Protein AF-A0A8K0CSM1-F1 (afdb_monomer)

Radius of gyration: 19.84 Å; Cα contacts (8 Å, |Δi|>4): 135; chains: 1; bounding box: 48×49×47 Å

Mean predicted aligned error: 10.96 Å

Nearest PDB structures (foldseek):
  3b2z-assembly4_D  TM=8.371E-01  e=3.217E-03  Homo sapiens
  3b2z-assembly3_C  TM=8.392E-01  e=4.463E-03  Homo sapiens
  2rjq-assembly1_A  TM=7.746E-01  e=3.916E-03  Homo sapiens

Solvent-accessible surface area (backbone atoms only — not comparable to full-atom values): 10910 Å² total; per-residue (Å²): 112,67,51,63,57,39,58,37,77,86,66,82,49,85,48,82,74,76,67,60,79,87,83,84,82,62,81,90,67,50,68,65,27,38,87,74,40,84,46,67,64,64,35,49,55,48,48,54,56,50,49,60,73,69,35,55,87,53,80,78,41,54,67,33,70,92,75,81,77,48,30,58,96,64,40,81,67,86,81,85,78,90,54,100,77,71,62,68,79,69,72,61,77,82,52,85,59,90,66,71,83,77,90,68,56,64,68,77,76,45,42,62,39,55,53,24,17,72,72,75,38,83,81,23,29,54,52,91,79,72,99,58,87,87,61,57,44,27,28,35,99,90,69,45,73,41,65,71,73,81,69,77,71,90,74,86,76,69,84,79,83,81,87,130

Sequence (164 aa):
MAHHLYHDAPLGVNINLAIVRMIRLEEEENRLNLAVNRNARKTLEFLRDWQQKMNPSDDTHPNHHDVVVSSPELTSVETIETVEYLWRCLYDPPTDHSFEMPRILPGVVYRGDFQCSELLRPNAALCDTGIKCQNLICYVEDKGCLEVGERPGVIDGGWGPWST

Structure (mmCIF, N/CA/C/O backbone):
data_AF-A0A8K0CSM1-F1
#
_entry.id   AF-A0A8K0CSM1-F1
#
loop_
_atom_site.group_PDB
_atom_site.id
_atom_site.type_symbol
_atom_site.label_atom_id
_atom_site.label_alt_id
_atom_site.label_comp_id
_atom_site.label_asy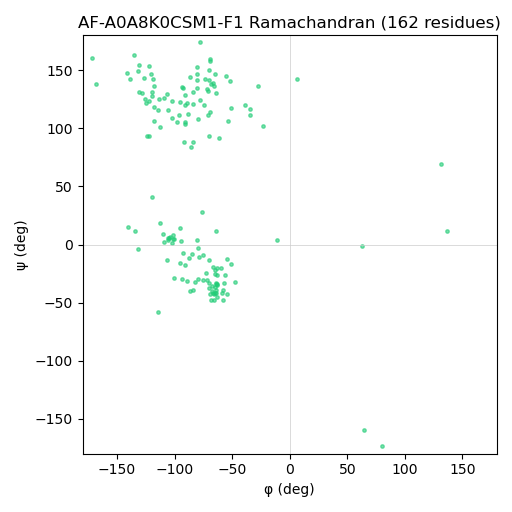m_id
_atom_site.label_entity_id
_atom_site.label_seq_id
_atom_site.pdbx_PDB_ins_code
_atom_site.Cartn_x
_atom_site.Cartn_y
_atom_site.Cartn_z
_atom_site.occupancy
_atom_site.B_iso_or_equiv
_atom_site.auth_seq_id
_atom_site.auth_comp_id
_atom_site.auth_asym_id
_atom_site.auth_atom_id
_atom_site.pdbx_PDB_model_num
ATOM 1 N N . MET A 1 1 ? -4.205 -5.343 -4.373 1.00 81.56 1 MET A N 1
ATOM 2 C CA . MET A 1 1 ? -5.480 -4.589 -4.699 1.00 81.56 1 MET A CA 1
ATOM 3 C C . MET A 1 1 ? -5.217 -3.538 -5.782 1.00 81.56 1 MET A C 1
ATOM 5 O O . MET A 1 1 ? -5.999 -3.431 -6.728 1.00 81.56 1 MET A O 1
ATOM 9 N N . ALA A 1 2 ? -4.158 -2.780 -5.662 1.00 82.81 2 ALA A N 1
ATOM 10 C CA . ALA A 1 2 ? -3.863 -1.740 -6.674 1.00 82.81 2 ALA A CA 1
ATOM 11 C C . ALA A 1 2 ? -3.565 -2.366 -8.044 1.00 82.81 2 ALA A C 1
ATOM 13 O O . ALA A 1 2 ? -4.021 -1.850 -9.067 1.00 82.81 2 ALA A O 1
ATOM 14 N N . HIS A 1 3 ? -2.798 -3.458 -8.049 1.00 82.50 3 HIS A N 1
ATOM 15 C CA . HIS A 1 3 ? -2.481 -4.145 -9.332 1.00 82.50 3 HIS A CA 1
ATOM 16 C C . HIS A 1 3 ? -3.754 -4.500 -10.101 1.00 82.50 3 HIS A C 1
ATOM 18 O O . HIS A 1 3 ? -3.827 -4.248 -11.306 1.00 82.50 3 HIS A O 1
ATOM 24 N N . HIS A 1 4 ? -4.803 -5.010 -9.365 1.00 82.94 4 HIS A N 1
ATOM 25 C CA . HIS A 1 4 ? -6.045 -5.417 -10.064 1.00 82.94 4 HIS A CA 1
ATOM 26 C C . HIS A 1 4 ? -6.824 -4.191 -10.553 1.00 82.94 4 HIS A C 1
ATOM 28 O O . HIS A 1 4 ? -7.476 -4.259 -11.598 1.00 82.94 4 HIS A O 1
ATOM 34 N N . LEU A 1 5 ? -6.708 -3.080 -9.829 1.00 83.88 5 LEU A N 1
ATOM 35 C CA . LEU A 1 5 ? -7.404 -1.854 -10.276 1.00 83.88 5 LEU A CA 1
ATOM 36 C C . LEU A 1 5 ? -6.797 -1.321 -11.582 1.00 83.88 5 LEU A C 1
ATOM 38 O O . LEU A 1 5 ? -7.533 -0.838 -12.445 1.00 83.88 5 LEU A O 1
ATOM 42 N N . TYR A 1 6 ? -5.517 -1.459 -11.711 1.00 83.31 6 TYR A N 1
ATOM 43 C CA . TYR A 1 6 ? -4.871 -0.882 -12.907 1.00 83.31 6 TYR A CA 1
ATOM 44 C C . TYR A 1 6 ? -5.074 -1.797 -14.122 1.00 83.31 6 TYR A C 1
ATOM 46 O O . TYR A 1 6 ? -4.793 -1.394 -15.253 1.00 83.31 6 TYR A O 1
ATOM 54 N N . HIS A 1 7 ? -5.687 -2.894 -13.940 1.00 82.44 7 HIS A N 1
ATOM 55 C CA . HIS A 1 7 ? -6.039 -3.751 -15.095 1.00 82.44 7 HIS A CA 1
ATOM 56 C C . HIS A 1 7 ? -7.511 -3.578 -15.467 1.00 82.44 7 HIS A C 1
ATOM 58 O O . HIS A 1 7 ? -7.971 -4.170 -16.446 1.00 82.44 7 HIS A O 1
ATOM 64 N N . ASP A 1 8 ? -8.142 -2.583 -14.821 1.00 80.00 8 ASP A N 1
AT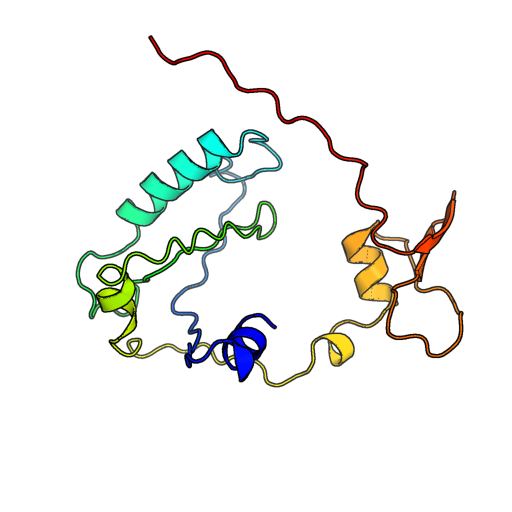OM 65 C CA . ASP A 1 8 ? -9.586 -2.461 -15.105 1.00 80.00 8 ASP A CA 1
ATOM 66 C C . ASP A 1 8 ? -9.787 -1.718 -16.434 1.00 80.00 8 ASP A C 1
ATOM 68 O O . ASP A 1 8 ? -9.013 -0.828 -16.793 1.00 80.00 8 ASP A O 1
ATOM 72 N N . ALA A 1 9 ? -10.775 -2.123 -17.279 1.00 67.81 9 ALA A N 1
ATOM 73 C CA . ALA A 1 9 ? -11.109 -1.763 -18.674 1.00 67.81 9 ALA A CA 1
ATOM 74 C C . ALA A 1 9 ? -11.306 -0.249 -18.828 1.00 67.81 9 ALA A C 1
ATOM 76 O O . ALA A 1 9 ? -10.877 0.325 -19.832 1.00 67.81 9 ALA A O 1
ATOM 77 N N . PRO A 1 10 ? -11.658 0.473 -17.883 1.00 77.81 10 PRO A N 1
ATOM 78 C CA . PRO A 1 10 ? -11.953 1.907 -18.066 1.00 77.81 10 PRO A CA 1
ATOM 79 C C . PRO A 1 10 ? -10.671 2.746 -18.140 1.00 77.81 10 PRO A C 1
ATOM 81 O O . PRO A 1 10 ? -10.721 3.892 -18.592 1.00 77.81 10 PRO A O 1
ATOM 84 N N . LEU A 1 11 ? -9.531 2.217 -17.831 1.00 72.88 11 LEU A N 1
ATOM 85 C CA . LEU A 1 11 ? -8.282 3.015 -17.829 1.00 72.88 11 LEU A CA 1
ATOM 86 C C . LEU A 1 11 ? -7.677 3.079 -19.231 1.00 72.88 11 LEU A C 1
ATOM 88 O O . LEU A 1 11 ? -6.898 3.990 -19.521 1.00 72.88 11 LEU A O 1
ATOM 92 N N . GLY A 1 12 ? -8.268 2.271 -20.206 1.00 78.38 12 GLY A N 1
ATOM 93 C CA . GLY A 1 12 ? -7.859 2.431 -21.619 1.00 78.38 12 GLY A CA 1
ATOM 94 C C . GLY A 1 12 ? -6.374 2.102 -21.811 1.00 78.38 12 GLY A C 1
ATOM 95 O O . GLY A 1 12 ? -5.853 2.271 -22.915 1.00 78.38 12 GLY A O 1
ATOM 96 N N . VAL A 1 13 ? -5.706 1.742 -20.613 1.00 79.38 13 VAL A N 1
ATOM 97 C CA . VAL A 1 13 ? -4.293 1.317 -20.694 1.00 79.38 13 VAL A CA 1
ATOM 98 C C . VAL A 1 13 ? -4.091 0.166 -19.701 1.00 79.38 13 VAL A C 1
ATOM 100 O O . VAL A 1 13 ? -4.844 0.017 -18.735 1.00 79.38 13 VAL A O 1
ATOM 103 N N . ASN A 1 14 ? -3.164 -0.685 -20.191 1.00 80.25 14 ASN A N 1
ATOM 104 C CA . ASN A 1 14 ? -2.887 -1.840 -19.305 1.00 80.25 14 ASN A CA 1
ATOM 105 C C . ASN A 1 14 ? -1.570 -1.614 -18.541 1.00 80.25 14 ASN A C 1
ATOM 107 O O . ASN A 1 14 ? -0.492 -1.545 -19.133 1.00 80.25 14 ASN A O 1
ATOM 111 N N . ILE A 1 15 ? -1.794 -1.382 -17.265 1.00 84.31 15 ILE A N 1
ATOM 112 C CA . ILE A 1 15 ? -0.572 -1.171 -16.446 1.00 84.31 15 ILE A CA 1
ATOM 113 C C . ILE A 1 15 ? -0.385 -2.383 -15.523 1.00 84.31 15 ILE A C 1
ATOM 115 O O . ILE A 1 15 ? -1.290 -2.772 -14.782 1.00 84.31 15 ILE A O 1
ATOM 119 N N . ASN A 1 16 ? 0.858 -2.935 -15.658 1.00 84.50 16 ASN A N 1
ATOM 120 C CA . ASN A 1 16 ? 1.184 -4.079 -14.780 1.00 84.50 16 ASN A CA 1
ATOM 121 C C . ASN A 1 16 ? 2.149 -3.631 -13.668 1.00 84.50 16 ASN A C 1
ATOM 123 O O . ASN A 1 16 ? 3.264 -3.180 -13.933 1.00 84.50 16 ASN A O 1
ATOM 127 N N . LEU A 1 17 ? 1.594 -3.730 -12.468 1.00 85.81 17 LEU A N 1
ATOM 128 C CA . LEU A 1 17 ? 2.480 -3.350 -11.336 1.00 85.81 17 LEU A CA 1
ATOM 129 C C . LEU A 1 17 ? 3.369 -4.529 -10.928 1.00 85.81 17 LEU A C 1
ATOM 131 O O . LEU A 1 17 ? 2.912 -5.669 -10.820 1.00 85.81 17 LEU A O 1
ATOM 135 N N . ALA A 1 18 ? 4.675 -4.191 -10.816 1.00 87.19 18 ALA A N 1
ATOM 136 C CA . ALA A 1 18 ? 5.635 -5.215 -10.343 1.00 87.19 18 ALA A CA 1
ATOM 137 C C . ALA A 1 18 ? 6.449 -4.640 -9.171 1.00 87.19 18 ALA A C 1
ATOM 1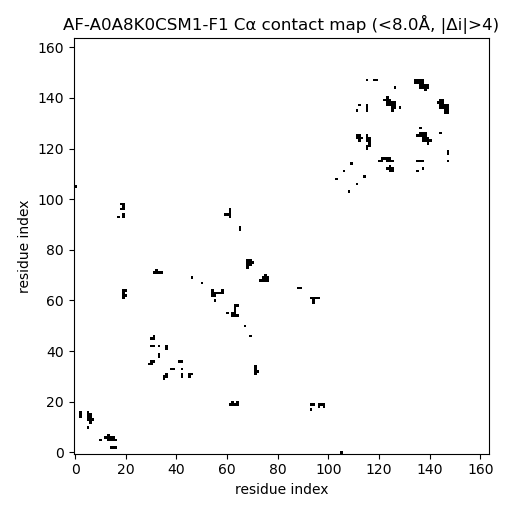39 O O . ALA A 1 18 ? 6.943 -3.512 -9.226 1.00 87.19 18 ALA A O 1
ATOM 140 N N . ILE A 1 19 ? 6.433 -5.541 -8.140 1.00 86.94 19 ILE A N 1
ATOM 141 C CA . ILE A 1 19 ? 7.271 -5.095 -6.999 1.00 86.94 19 ILE A CA 1
ATOM 142 C C . ILE A 1 19 ? 8.704 -5.612 -7.212 1.00 86.94 19 ILE A C 1
ATOM 144 O O . ILE A 1 19 ? 8.944 -6.818 -7.302 1.00 86.94 19 ILE A O 1
ATOM 148 N N . VAL A 1 20 ? 9.714 -4.635 -7.254 1.00 87.44 20 VAL A N 1
ATOM 149 C CA . VAL A 1 20 ? 11.104 -5.049 -7.590 1.00 87.44 20 VAL A CA 1
ATOM 150 C C . VAL A 1 20 ? 11.959 -5.009 -6.321 1.00 87.44 20 VAL A C 1
ATOM 152 O O . VAL A 1 20 ? 13.008 -5.655 -6.266 1.00 87.44 20 VAL A O 1
ATOM 155 N N . ARG A 1 21 ? 11.306 -4.301 -5.243 1.00 85.25 21 ARG A N 1
ATOM 156 C CA . ARG A 1 21 ? 12.110 -4.246 -4.007 1.00 85.25 21 ARG A CA 1
ATOM 157 C C . ARG A 1 21 ? 11.230 -3.745 -2.854 1.00 85.25 21 ARG A C 1
ATOM 159 O O . ARG A 1 21 ? 10.436 -2.816 -3.012 1.00 85.25 21 ARG A O 1
ATOM 166 N N . MET A 1 22 ? 11.427 -4.459 -1.581 1.00 84.56 22 MET A N 1
ATOM 167 C CA . MET A 1 22 ? 10.754 -3.978 -0.350 1.00 84.56 22 MET A CA 1
ATOM 168 C C . MET A 1 22 ? 11.805 -3.753 0.748 1.00 84.56 22 MET A C 1
ATOM 170 O O . MET A 1 22 ? 12.659 -4.605 0.999 1.00 84.56 22 MET A O 1
ATOM 174 N N . ILE A 1 23 ? 11.720 -2.460 1.228 1.00 82.69 23 ILE A N 1
ATOM 175 C CA . ILE A 1 23 ? 12.738 -2.141 2.260 1.00 82.69 23 ILE A CA 1
ATOM 176 C C . ILE A 1 23 ? 12.000 -1.699 3.532 1.00 82.69 23 ILE A C 1
ATOM 178 O O . ILE A 1 23 ? 11.125 -0.831 3.498 1.00 82.69 23 ILE A O 1
ATOM 182 N N . ARG A 1 24 ? 12.377 -2.465 4.526 1.00 77.81 24 ARG A N 1
ATOM 183 C CA . ARG A 1 24 ? 11.825 -2.039 5.830 1.00 77.81 24 ARG A CA 1
ATOM 184 C C . ARG A 1 24 ? 12.841 -1.148 6.561 1.00 77.81 24 ARG A C 1
ATOM 186 O O . ARG A 1 24 ? 13.994 -1.530 6.770 1.00 77.81 24 ARG A O 1
ATOM 193 N N . LEU A 1 25 ? 12.323 0.060 6.860 1.00 73.69 25 LEU A N 1
ATOM 194 C CA . LEU A 1 25 ? 13.257 1.002 7.518 1.00 73.69 25 LEU A CA 1
ATOM 195 C C . LEU A 1 25 ? 13.158 0.856 9.040 1.00 73.69 25 LEU A C 1
ATOM 197 O O . LEU A 1 25 ? 12.071 0.677 9.594 1.00 73.69 25 LEU A O 1
ATOM 201 N N . GLU A 1 26 ? 14.300 0.688 9.661 1.00 69.38 26 GLU A N 1
ATOM 202 C CA . GLU A 1 26 ? 14.298 0.582 11.139 1.00 69.38 26 GLU A CA 1
ATOM 203 C C . GLU A 1 26 ? 14.207 1.979 11.771 1.00 69.38 26 GLU A C 1
ATOM 205 O O . GLU A 1 26 ? 14.465 2.993 11.118 1.00 69.38 26 GLU A O 1
ATOM 210 N N . GLU A 1 27 ? 13.606 2.016 13.042 1.00 59.97 27 GLU A N 1
ATOM 211 C CA . GLU A 1 27 ? 13.215 3.164 13.892 1.00 59.97 27 GLU A CA 1
ATOM 212 C C . GLU A 1 27 ? 14.371 4.158 14.055 1.00 59.97 27 GLU A C 1
ATOM 214 O O . GLU A 1 27 ? 14.137 5.368 14.094 1.00 59.97 27 GLU A O 1
ATOM 219 N N . GLU A 1 28 ? 15.569 3.884 13.798 1.00 51.72 28 GLU A N 1
ATOM 220 C CA . GLU A 1 28 ? 16.710 4.789 14.078 1.00 51.72 28 GLU A CA 1
ATOM 221 C C . GLU A 1 28 ? 17.056 5.625 12.842 1.00 51.72 28 GLU A C 1
ATOM 223 O O . GLU A 1 28 ? 17.620 6.713 12.978 1.00 51.72 28 GLU A O 1
ATOM 228 N N . GLU A 1 29 ? 16.204 5.444 11.692 1.00 57.00 29 GLU A N 1
ATOM 229 C CA . GLU A 1 29 ? 16.359 6.269 10.473 1.00 57.00 29 GLU A CA 1
ATOM 230 C C . GLU A 1 29 ? 15.067 7.050 10.218 1.00 57.00 29 GLU A C 1
ATOM 232 O O . GLU A 1 29 ? 14.564 7.084 9.093 1.00 57.00 29 GLU A O 1
ATOM 237 N N . ASN A 1 30 ? 14.298 7.670 11.278 1.00 55.25 30 ASN A N 1
ATOM 238 C CA . ASN A 1 30 ? 13.019 8.233 11.744 1.00 55.25 30 ASN A CA 1
ATOM 239 C C . ASN A 1 30 ? 12.649 9.488 10.943 1.00 55.25 30 ASN A C 1
ATOM 241 O O . ASN A 1 30 ? 11.690 10.183 11.284 1.00 55.25 30 ASN A O 1
ATOM 245 N N . ARG A 1 31 ? 13.430 9.755 9.755 1.00 59.50 31 ARG A N 1
ATOM 246 C CA . ARG A 1 31 ? 13.006 11.020 9.101 1.00 59.50 31 ARG A CA 1
ATOM 247 C C . ARG A 1 31 ? 11.865 10.763 8.112 1.00 59.50 31 ARG A C 1
ATOM 249 O O . ARG A 1 31 ? 11.190 11.707 7.698 1.00 59.50 31 ARG A O 1
ATOM 256 N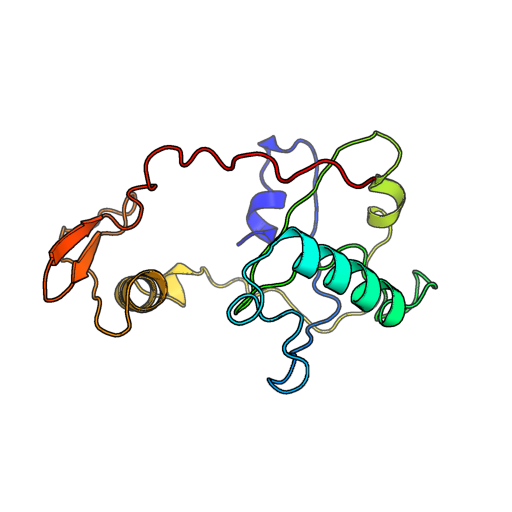 N . LEU A 1 32 ? 11.556 9.463 7.761 1.00 61.91 32 LEU A N 1
ATOM 257 C CA . LEU A 1 32 ? 10.442 9.148 6.833 1.00 61.91 32 LEU A CA 1
ATOM 258 C C . LEU A 1 32 ? 9.232 8.646 7.616 1.00 61.91 32 LEU A C 1
ATOM 260 O O . LEU A 1 32 ? 8.189 8.359 7.023 1.00 61.91 32 LEU A O 1
ATOM 264 N N . ASN A 1 33 ? 9.454 8.642 9.014 1.00 60.53 33 ASN A N 1
ATOM 265 C CA . ASN A 1 33 ? 8.314 8.232 9.854 1.00 60.53 33 ASN A CA 1
ATOM 266 C C . ASN A 1 33 ? 7.335 9.408 10.023 1.00 60.53 33 ASN A C 1
ATOM 268 O O . ASN A 1 33 ? 7.702 10.481 10.504 1.00 60.53 33 ASN A O 1
ATOM 272 N N . LEU A 1 34 ? 6.270 9.263 9.395 1.00 54.84 34 LEU A N 1
ATOM 273 C CA . LEU A 1 34 ? 5.245 10.334 9.413 1.00 54.84 34 LEU A CA 1
ATOM 274 C C . LEU A 1 34 ? 4.688 10.531 10.830 1.00 54.84 34 LEU A C 1
ATOM 276 O O . LEU A 1 34 ? 4.051 11.550 11.105 1.00 54.84 34 LEU A O 1
ATOM 280 N N . ALA A 1 35 ? 4.864 9.370 11.682 1.00 53.25 35 ALA A N 1
ATOM 281 C CA . ALA A 1 35 ? 4.460 9.553 13.098 1.00 53.25 35 ALA A CA 1
ATOM 282 C C . ALA A 1 35 ? 5.356 10.585 13.796 1.00 53.25 35 ALA A C 1
ATOM 284 O O . ALA A 1 35 ? 4.899 11.274 14.711 1.00 53.25 35 ALA A O 1
ATOM 285 N N . VAL A 1 36 ? 6.571 10.714 13.251 1.00 57.62 36 VAL A N 1
ATOM 286 C CA . VAL A 1 36 ? 7.551 11.658 13.839 1.00 57.62 36 VAL A CA 1
ATOM 287 C C . VAL A 1 36 ? 7.581 12.949 13.017 1.00 57.62 36 VAL A C 1
ATOM 289 O O . VAL A 1 36 ? 7.672 14.037 13.590 1.00 57.62 36 VAL A O 1
ATOM 292 N N . ASN A 1 37 ? 7.284 12.937 11.645 1.00 61.75 37 ASN A N 1
ATOM 293 C CA . ASN A 1 37 ? 7.317 14.105 10.742 1.00 61.75 37 ASN A CA 1
ATOM 294 C C . ASN A 1 37 ? 5.951 14.312 10.074 1.00 61.75 37 ASN A C 1
ATOM 296 O O . ASN A 1 37 ? 5.519 13.516 9.239 1.00 61.75 37 ASN A O 1
ATOM 300 N N . ARG A 1 38 ? 5.053 15.175 10.681 1.00 67.81 38 ARG A N 1
ATOM 301 C CA . ARG A 1 38 ? 3.647 15.384 10.243 1.00 67.81 38 ARG A CA 1
ATOM 302 C C . ARG A 1 38 ? 3.597 16.347 9.057 1.00 67.81 38 ARG A C 1
ATOM 304 O O . ARG A 1 38 ? 2.515 16.626 8.536 1.00 67.81 38 ARG A O 1
ATOM 311 N N . ASN A 1 39 ? 4.845 16.732 8.612 1.00 74.62 39 ASN A N 1
ATOM 312 C CA . ASN A 1 39 ? 4.882 17.645 7.448 1.00 74.62 39 ASN A CA 1
ATOM 313 C C . ASN A 1 39 ? 5.088 16.870 6.139 1.00 74.62 39 ASN A C 1
ATOM 315 O O . ASN A 1 39 ? 6.147 16.286 5.901 1.00 74.62 39 ASN A O 1
ATOM 319 N N . ALA A 1 40 ? 4.058 16.859 5.338 1.00 75.75 40 ALA A N 1
ATOM 3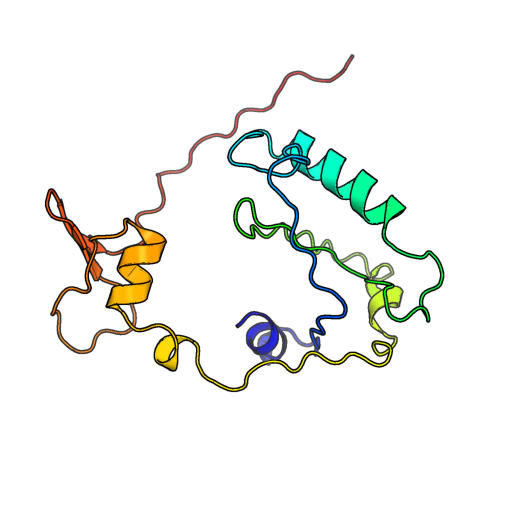20 C CA . ALA A 1 40 ? 4.070 16.044 4.099 1.00 75.75 40 ALA A CA 1
ATOM 321 C C . ALA A 1 40 ? 5.162 16.535 3.135 1.00 75.75 40 ALA A C 1
ATOM 323 O O . ALA A 1 40 ? 5.787 15.721 2.452 1.00 75.75 40 ALA A O 1
ATOM 324 N N . ARG A 1 41 ? 5.372 17.816 3.167 1.00 77.25 41 ARG A N 1
ATOM 325 C CA . ARG A 1 41 ? 6.387 18.353 2.234 1.00 77.25 41 ARG A CA 1
ATOM 326 C C . ARG A 1 41 ? 7.799 17.895 2.622 1.00 77.25 41 ARG A C 1
ATOM 328 O O . ARG A 1 41 ? 8.562 17.463 1.756 1.00 77.25 41 ARG A O 1
ATOM 335 N N . LYS A 1 42 ? 8.118 18.022 3.869 1.00 76.25 42 LYS A N 1
ATOM 336 C CA . LYS A 1 42 ? 9.457 17.593 4.339 1.00 76.25 42 LYS A CA 1
ATOM 337 C C . LYS A 1 42 ? 9.647 16.080 4.170 1.00 76.25 42 LYS A C 1
ATOM 339 O O . LYS A 1 42 ? 10.742 15.638 3.817 1.00 76.25 42 LYS A O 1
ATOM 344 N N . THR A 1 43 ? 8.597 15.351 4.324 1.00 77.19 43 THR A N 1
ATOM 345 C CA . THR A 1 43 ? 8.692 13.888 4.113 1.00 77.19 43 THR A CA 1
ATOM 346 C C . THR A 1 43 ? 8.958 13.572 2.637 1.00 77.19 43 THR A C 1
ATOM 348 O O . THR A 1 43 ? 9.801 12.724 2.337 1.00 77.19 43 THR A O 1
ATOM 351 N N . LEU A 1 44 ? 8.301 14.318 1.818 1.00 80.19 44 LEU A N 1
ATOM 352 C CA . LEU A 1 44 ? 8.503 14.033 0.380 1.00 80.19 44 LEU A CA 1
ATOM 353 C C . LEU A 1 44 ? 9.915 14.441 -0.054 1.00 80.19 44 LEU A C 1
ATOM 355 O O . LEU A 1 44 ? 10.503 13.785 -0.917 1.00 80.19 44 LEU A O 1
ATOM 359 N N . GLU A 1 45 ? 10.378 15.545 0.500 1.00 81.56 45 GLU A N 1
ATOM 360 C CA . GLU A 1 45 ? 11.746 15.960 0.131 1.00 81.56 45 GLU A CA 1
ATOM 361 C C . GLU A 1 45 ? 12.775 14.920 0.601 1.00 81.56 45 GLU A C 1
ATOM 363 O O . GLU A 1 45 ? 13.709 14.606 -0.140 1.00 81.56 45 GLU A O 1
ATOM 368 N N . PHE A 1 46 ? 12.513 14.453 1.696 1.00 79.50 46 PHE A N 1
ATOM 369 C CA . PHE A 1 46 ? 13.424 13.400 2.182 1.00 79.50 46 PHE A CA 1
ATOM 370 C C . PHE A 1 46 ? 13.331 12.142 1.312 1.00 79.50 46 PHE A C 1
ATOM 372 O O . PHE A 1 46 ? 14.363 11.561 0.968 1.00 79.50 46 PHE A O 1
ATOM 379 N N . LEU A 1 47 ? 12.115 11.758 1.076 1.00 81.62 47 LEU A N 1
ATOM 380 C CA . LEU A 1 47 ? 11.956 10.546 0.236 1.00 81.62 47 LEU A CA 1
ATOM 381 C C . LEU A 1 47 ? 12.610 10.741 -1.133 1.00 81.62 47 LEU A C 1
ATOM 383 O O . LEU A 1 47 ? 13.244 9.815 -1.644 1.00 81.62 47 LEU A O 1
ATOM 387 N N . ARG A 1 48 ? 12.413 11.880 -1.666 1.00 85.75 48 ARG A N 1
ATOM 388 C CA . ARG A 1 48 ? 13.020 12.129 -2.985 1.00 85.75 48 ARG A CA 1
ATOM 389 C C . ARG A 1 48 ? 14.550 11.937 -2.912 1.00 85.75 48 ARG A C 1
ATOM 391 O O . ARG A 1 48 ? 15.129 11.268 -3.771 1.00 85.75 48 ARG A O 1
ATOM 398 N N . ASP A 1 49 ? 15.207 12.533 -1.889 1.00 85.75 49 ASP A N 1
ATOM 399 C CA . ASP A 1 49 ? 16.677 12.426 -1.775 1.00 85.75 49 ASP A CA 1
ATOM 400 C C . ASP A 1 49 ? 17.103 10.981 -1.495 1.00 85.75 49 ASP A C 1
ATOM 402 O O . ASP A 1 49 ? 18.078 10.507 -2.082 1.00 85.75 49 ASP A O 1
ATOM 406 N N . TRP A 1 50 ? 16.394 10.377 -0.641 1.00 85.25 50 TRP A N 1
ATOM 407 C CA . TRP A 1 5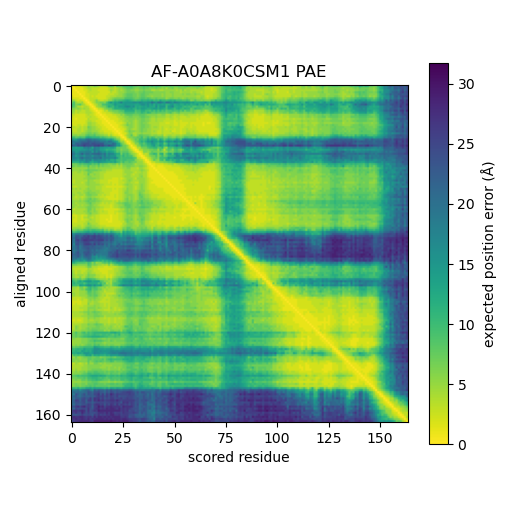0 ? 16.732 8.982 -0.304 1.00 85.25 50 TRP A CA 1
ATOM 408 C C . TRP A 1 50 ? 16.589 8.062 -1.523 1.00 85.25 50 TRP A C 1
ATOM 410 O O . TRP A 1 50 ? 17.479 7.247 -1.780 1.00 85.25 50 TRP A O 1
ATOM 420 N N . GLN A 1 51 ? 15.475 8.215 -2.274 1.00 86.88 51 GLN A N 1
ATOM 421 C CA . GLN A 1 51 ? 15.244 7.302 -3.423 1.00 86.88 51 GLN A CA 1
ATOM 422 C C . GLN A 1 51 ? 16.333 7.497 -4.484 1.00 86.88 51 GLN A C 1
ATOM 424 O O . GLN A 1 51 ? 16.745 6.526 -5.121 1.00 86.88 51 GLN A O 1
ATOM 429 N N . GLN A 1 52 ? 16.840 8.717 -4.638 1.00 88.06 52 GLN A N 1
ATOM 430 C CA . GLN A 1 52 ? 17.893 8.957 -5.649 1.00 88.06 52 GLN A CA 1
ATOM 431 C C . GLN A 1 52 ? 19.206 8.290 -5.231 1.00 88.06 52 GLN A C 1
ATOM 433 O O . GLN A 1 52 ? 19.941 7.796 -6.090 1.00 88.06 52 GLN A O 1
ATOM 438 N N . LYS A 1 53 ? 19.424 8.242 -3.953 1.00 88.25 53 LYS A N 1
ATOM 439 C CA . LYS A 1 53 ? 20.673 7.620 -3.464 1.00 88.25 53 LYS A CA 1
ATOM 440 C C . LYS A 1 53 ? 20.607 6.092 -3.552 1.00 88.25 53 LYS A C 1
ATOM 442 O O . LYS A 1 53 ? 21.612 5.453 -3.870 1.00 88.25 53 LYS A O 1
ATOM 447 N N . MET A 1 54 ? 19.423 5.541 -3.417 1.00 87.19 54 MET A N 1
ATOM 448 C CA . MET A 1 54 ? 19.315 4.065 -3.330 1.00 87.19 54 MET A CA 1
ATOM 449 C C . MET A 1 54 ? 19.027 3.478 -4.713 1.00 87.19 54 MET A C 1
ATOM 451 O O . MET A 1 54 ? 19.266 2.290 -4.935 1.00 87.19 54 MET A O 1
ATOM 455 N N . ASN A 1 55 ? 18.591 4.282 -5.700 1.00 90.19 55 ASN A N 1
ATOM 456 C CA . ASN A 1 55 ? 18.080 3.781 -6.991 1.00 90.19 55 ASN A CA 1
ATOM 457 C C . ASN A 1 55 ? 19.201 3.841 -8.045 1.00 90.19 55 ASN A C 1
ATOM 459 O O . ASN A 1 55 ? 19.625 4.919 -8.465 1.00 90.19 55 ASN A O 1
ATOM 463 N N . PRO A 1 56 ? 19.756 2.648 -8.381 1.00 92.19 56 PRO A N 1
ATOM 464 C CA . PRO A 1 56 ? 20.781 2.655 -9.434 1.00 92.19 56 PRO A CA 1
ATOM 465 C C . PRO A 1 56 ? 20.290 3.370 -10.704 1.00 92.19 56 PRO A C 1
ATOM 467 O O . PRO A 1 56 ? 19.107 3.308 -11.051 1.00 92.19 56 PRO A O 1
ATOM 470 N N . SER A 1 57 ? 21.263 4.134 -11.302 1.00 89.38 57 SER A N 1
ATOM 471 C CA . SER A 1 57 ? 20.864 4.932 -12.490 1.00 89.38 57 SER A CA 1
ATOM 472 C C . SER A 1 57 ? 20.634 4.030 -13.707 1.00 89.38 57 SER A C 1
ATOM 474 O O . SER A 1 57 ? 19.895 4.409 -14.618 1.00 89.38 57 SER A O 1
ATOM 476 N N . ASP A 1 58 ? 21.324 2.822 -13.652 1.00 89.56 58 ASP A N 1
ATOM 477 C CA . ASP A 1 58 ? 21.152 1.871 -14.775 1.00 89.56 58 ASP A CA 1
ATOM 478 C C . ASP A 1 58 ? 19.777 1.186 -14.713 1.00 89.56 58 ASP A C 1
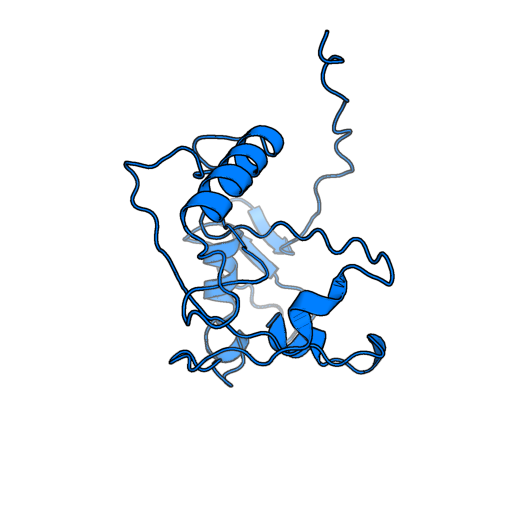ATOM 480 O O . ASP A 1 58 ? 19.470 0.447 -13.774 1.00 89.56 58 ASP A O 1
ATOM 484 N N . ASP A 1 59 ? 18.918 1.346 -15.759 1.00 87.25 59 ASP A N 1
ATOM 485 C CA . ASP A 1 59 ? 17.533 0.822 -15.773 1.00 87.25 59 ASP A CA 1
ATOM 486 C C . ASP A 1 59 ? 17.528 -0.712 -15.882 1.00 87.25 59 ASP A C 1
ATOM 488 O O . ASP A 1 59 ? 16.519 -1.348 -15.570 1.00 87.25 59 ASP A O 1
ATOM 492 N N . THR A 1 60 ? 18.594 -1.312 -16.191 1.00 88.31 60 THR A N 1
ATOM 493 C CA . THR A 1 60 ? 18.606 -2.790 -16.338 1.00 88.31 60 THR A CA 1
ATOM 494 C C . THR A 1 60 ? 19.009 -3.458 -15.020 1.00 88.31 60 THR A C 1
ATOM 496 O O . THR A 1 60 ? 18.941 -4.684 -14.907 1.00 88.31 60 THR A O 1
ATOM 499 N N . HIS A 1 61 ? 19.409 -2.575 -14.058 1.00 89.19 61 HIS A N 1
ATOM 500 C CA . HIS A 1 61 ? 19.765 -3.168 -12.754 1.00 89.19 61 HIS A CA 1
ATOM 501 C C . HIS A 1 61 ? 18.531 -3.769 -12.062 1.00 89.19 61 HIS A C 1
ATOM 503 O O . HIS A 1 61 ? 17.435 -3.207 -12.112 1.00 89.19 61 HIS A O 1
ATOM 509 N N . PRO A 1 62 ? 18.649 -4.930 -11.443 1.00 86.81 62 PRO A N 1
ATOM 510 C CA . PRO A 1 62 ? 17.488 -5.608 -10.836 1.00 86.81 62 PRO A CA 1
ATOM 511 C C . PRO A 1 62 ? 16.880 -4.790 -9.694 1.00 86.81 62 PRO A C 1
ATOM 513 O O . PRO A 1 62 ? 15.708 -4.984 -9.363 1.00 86.81 62 PRO A O 1
ATOM 516 N N . ASN A 1 63 ? 17.659 -3.863 -9.143 1.00 86.06 63 ASN A N 1
ATOM 517 C CA . ASN A 1 63 ? 17.100 -3.073 -8.027 1.00 86.06 63 ASN A CA 1
ATOM 518 C C . ASN A 1 63 ? 16.704 -1.663 -8.472 1.00 86.06 63 ASN A C 1
ATOM 520 O O . ASN A 1 63 ? 16.377 -0.819 -7.636 1.00 86.06 63 ASN A O 1
ATOM 524 N N . HIS A 1 64 ? 16.797 -1.409 -9.804 1.00 89.44 64 HIS A N 1
ATOM 525 C CA . HIS A 1 64 ? 16.269 -0.116 -10.294 1.00 89.44 64 HIS A CA 1
ATOM 526 C C . HIS A 1 64 ? 14.739 -0.082 -10.233 1.00 89.44 64 HIS A C 1
ATOM 528 O O . HIS A 1 64 ? 14.064 -1.058 -10.568 1.00 89.44 64 HIS A O 1
ATOM 534 N N . HIS A 1 65 ? 14.085 1.018 -9.677 1.00 89.81 65 HIS A N 1
ATOM 535 C CA . HIS A 1 65 ? 12.614 1.147 -9.663 1.00 89.81 65 HIS A CA 1
ATOM 536 C C . HIS A 1 65 ? 12.199 2.442 -10.366 1.00 89.81 65 HIS A C 1
ATOM 538 O O . HIS A 1 65 ? 12.982 3.390 -10.467 1.00 89.81 65 HIS A O 1
ATOM 544 N N . ASP A 1 66 ? 10.953 2.381 -10.901 1.00 89.44 66 ASP A N 1
ATOM 545 C CA . ASP A 1 66 ? 10.446 3.570 -11.633 1.00 89.44 66 ASP A CA 1
ATOM 546 C C . ASP A 1 66 ? 9.646 4.478 -10.695 1.00 89.44 66 ASP A C 1
ATOM 548 O O . ASP A 1 66 ? 9.684 5.701 -10.848 1.00 89.44 66 ASP A O 1
ATOM 552 N N . VAL A 1 67 ? 9.044 3.757 -9.709 1.00 87.25 67 VAL A N 1
ATOM 553 C CA . VAL A 1 67 ? 8.230 4.549 -8.761 1.00 87.25 67 VAL A CA 1
ATOM 554 C C . VAL A 1 67 ? 8.482 4.004 -7.348 1.00 87.25 67 VAL A C 1
ATOM 556 O O . VAL A 1 67 ? 8.720 2.809 -7.154 1.00 87.25 67 VAL A O 1
ATOM 559 N N . VAL A 1 68 ? 8.511 5.039 -6.365 1.00 85.31 68 VAL A N 1
ATOM 560 C CA . VAL A 1 68 ? 8.656 4.582 -4.959 1.00 85.31 68 VAL A CA 1
ATOM 561 C C . VAL A 1 68 ? 7.408 5.016 -4.176 1.00 85.31 68 VAL A C 1
ATOM 563 O O . VAL A 1 68 ? 6.859 6.099 -4.392 1.00 85.31 68 VAL A O 1
ATOM 566 N N . VAL A 1 69 ? 6.983 3.997 -3.391 1.00 81.25 69 VAL A N 1
ATOM 567 C CA . VAL A 1 69 ? 5.832 4.298 -2.510 1.00 81.25 69 VAL A CA 1
ATOM 568 C C . VAL A 1 69 ? 6.269 4.100 -1.053 1.00 81.25 69 VAL A C 1
ATOM 570 O O . VAL A 1 69 ? 6.970 3.142 -0.718 1.00 81.25 69 VAL A O 1
ATOM 573 N N . SER A 1 70 ? 5.870 5.302 -0.156 1.00 72.44 70 SER A N 1
ATOM 574 C CA . SER A 1 70 ? 6.245 5.143 1.270 1.00 72.44 70 SER A CA 1
ATOM 575 C C . SER A 1 70 ? 4.991 5.170 2.152 1.00 72.44 70 SER A C 1
ATOM 577 O O . SER A 1 70 ? 3.980 5.785 1.807 1.00 72.44 70 SER A O 1
ATOM 579 N N . SER A 1 71 ? 4.925 4.356 3.216 1.00 67.06 71 SER A N 1
ATOM 580 C CA . SER A 1 71 ? 3.829 4.328 4.189 1.00 67.06 71 SER A CA 1
ATOM 581 C C . SER A 1 71 ? 4.370 4.519 5.611 1.00 67.06 71 SER A C 1
ATOM 583 O O . SER A 1 71 ? 5.463 4.049 5.935 1.00 67.06 71 SER A O 1
ATOM 585 N N . PRO A 1 72 ? 3.742 5.798 6.404 1.00 53.78 72 PRO A N 1
ATOM 586 C CA . PRO A 1 72 ? 4.165 6.166 7.764 1.00 53.78 72 PRO A CA 1
ATOM 587 C C . PRO A 1 72 ? 4.025 5.001 8.747 1.00 53.78 72 PRO A C 1
ATOM 589 O O . PRO A 1 72 ? 4.784 4.930 9.717 1.00 53.78 72 PRO A O 1
ATOM 592 N N . GLU A 1 73 ? 3.317 3.960 8.285 1.00 59.56 73 GLU A N 1
ATOM 593 C CA . GLU A 1 73 ? 3.414 2.516 8.605 1.00 59.56 73 GLU A CA 1
ATOM 594 C C . GLU A 1 73 ? 3.227 1.671 7.341 1.00 59.56 73 GLU A C 1
ATOM 596 O O . GLU A 1 73 ? 3.384 0.449 7.389 1.00 59.56 73 GLU A O 1
ATOM 601 N N . LEU A 1 74 ? 3.333 2.299 6.156 1.00 49.25 74 LEU A N 1
ATOM 602 C CA . LEU A 1 74 ? 3.291 2.144 4.695 1.00 49.25 74 LEU A CA 1
ATOM 603 C C . LEU A 1 74 ? 2.374 3.220 4.062 1.00 49.25 74 LEU A C 1
ATOM 605 O O . LEU A 1 74 ? 1.192 3.324 4.397 1.00 49.25 74 LEU A O 1
ATOM 609 N N . THR A 1 75 ? 2.725 4.560 4.054 1.00 46.50 75 THR A N 1
ATOM 610 C CA . THR A 1 75 ? 1.696 5.328 3.359 1.00 46.50 75 THR A CA 1
ATOM 611 C C . THR A 1 75 ? 2.297 6.041 2.145 1.00 46.50 75 THR A C 1
ATOM 613 O O . THR A 1 75 ? 3.456 6.459 2.154 1.00 46.50 75 THR A O 1
ATOM 616 N N . SER A 1 76 ? 1.539 5.759 0.900 1.00 37.56 76 SER A N 1
ATOM 617 C CA . SER A 1 76 ? 1.152 6.094 -0.484 1.00 37.56 76 SER A CA 1
ATOM 618 C C . SER A 1 76 ? 1.075 7.609 -0.697 1.00 37.56 76 SER A C 1
ATOM 620 O O . SER A 1 76 ? 0.550 8.348 0.138 1.00 37.56 76 SER A O 1
ATOM 622 N N . VAL A 1 77 ? 2.161 8.031 -1.580 1.00 38.44 77 VAL A N 1
ATOM 623 C CA . VAL A 1 77 ? 1.857 9.287 -2.304 1.00 38.44 77 VAL A CA 1
ATOM 624 C C . VAL A 1 77 ? 1.847 8.989 -3.812 1.00 38.44 77 VAL A C 1
ATOM 626 O O . VAL A 1 77 ? 2.671 8.226 -4.321 1.00 38.44 77 VAL A O 1
ATOM 629 N N . GLU A 1 78 ? 0.716 9.193 -4.416 1.00 43.88 78 GLU A N 1
ATOM 630 C CA . GLU A 1 78 ? 0.438 9.190 -5.870 1.00 43.88 78 GLU A CA 1
ATOM 631 C C . GLU A 1 78 ? 0.667 10.588 -6.455 1.00 43.88 78 GLU A C 1
ATOM 633 O O . GLU A 1 78 ? 0.233 11.597 -5.896 1.00 43.88 78 GLU A O 1
ATOM 638 N N . THR A 1 79 ? 1.723 10.723 -7.316 1.00 28.67 79 THR A N 1
ATOM 639 C CA . THR A 1 79 ? 1.526 11.791 -8.329 1.00 28.67 79 THR A CA 1
ATOM 640 C C . THR A 1 79 ? 1.672 11.195 -9.732 1.00 28.67 79 THR A C 1
ATOM 642 O O . THR A 1 79 ? 2.601 10.433 -10.011 1.00 28.67 79 THR A O 1
ATOM 645 N N . ILE A 1 80 ? 0.451 10.768 -10.345 1.00 32.03 80 ILE A N 1
ATOM 646 C CA . ILE A 1 80 ? 0.551 10.568 -11.814 1.00 32.03 80 ILE A CA 1
ATOM 647 C C . ILE A 1 80 ? 0.160 11.876 -12.513 1.00 32.03 80 ILE A C 1
ATOM 649 O O . ILE A 1 80 ? -0.895 12.456 -12.246 1.00 32.03 80 ILE A O 1
ATOM 653 N N . GLU A 1 81 ? 1.164 12.797 -12.736 1.00 35.66 81 GLU A N 1
ATOM 654 C CA . GLU A 1 81 ? 0.811 13.861 -13.718 1.00 35.66 81 GLU A CA 1
ATOM 655 C C . GLU A 1 81 ? 1.212 13.424 -15.132 1.00 35.66 81 GLU A C 1
ATOM 657 O O . GLU A 1 81 ? 2.270 12.826 -15.343 1.00 35.66 81 GLU A O 1
ATOM 662 N N . THR A 1 82 ? 0.200 13.015 -15.900 1.00 34.31 82 THR A N 1
ATOM 663 C CA . THR A 1 82 ? 0.200 12.625 -17.333 1.00 34.31 82 THR A CA 1
ATOM 664 C C . THR A 1 82 ? 0.637 13.799 -18.215 1.00 34.31 82 THR A C 1
ATOM 666 O O . THR A 1 82 ? 0.039 14.878 -18.188 1.00 34.31 82 THR A O 1
ATOM 669 N N . VAL A 1 83 ? 2.085 13.865 -18.513 1.00 38.56 83 VAL A N 1
ATOM 670 C CA . VAL A 1 83 ? 2.539 14.625 -19.706 1.00 38.56 83 VAL A CA 1
ATOM 671 C C . VAL A 1 83 ? 3.112 13.630 -20.726 1.00 38.56 83 VAL A C 1
ATOM 673 O O . VAL A 1 83 ? 3.768 12.650 -20.368 1.00 38.56 83 VAL A O 1
ATOM 676 N N . GLU A 1 84 ? 2.439 13.225 -21.754 1.00 50.81 84 GLU A N 1
ATOM 677 C CA . GLU A 1 84 ? 2.519 12.476 -23.023 1.00 50.81 84 GLU A CA 1
ATOM 678 C C . GLU A 1 84 ? 3.971 12.181 -23.418 1.00 50.81 84 GLU A C 1
ATOM 680 O O . GLU A 1 84 ? 4.250 11.116 -23.972 1.00 50.81 84 GLU A O 1
ATOM 685 N N . TYR A 1 85 ? 5.104 12.562 -22.533 1.00 51.44 85 TYR A N 1
ATOM 686 C CA . TYR A 1 85 ? 6.470 12.077 -22.843 1.00 51.44 85 TYR A CA 1
ATOM 687 C C . TYR A 1 85 ? 7.143 11.554 -21.574 1.00 51.44 85 TYR A C 1
ATOM 689 O O . TYR A 1 85 ? 8.289 11.102 -21.625 1.00 51.44 85 TYR A O 1
ATOM 697 N N . LEU A 1 86 ? 6.443 11.390 -20.545 1.00 63.28 86 LEU A N 1
ATOM 698 C CA . LEU A 1 86 ? 7.029 11.081 -19.223 1.00 63.28 86 LEU A CA 1
ATOM 699 C C . LEU A 1 86 ? 6.787 9.609 -18.893 1.00 63.28 86 LEU A C 1
ATOM 701 O O . LEU A 1 86 ? 7.435 9.067 -17.994 1.00 63.28 86 LEU A O 1
ATOM 705 N N . TRP A 1 87 ? 6.186 8.689 -19.830 1.00 72.50 87 TRP A N 1
ATOM 706 C CA . TRP A 1 87 ? 5.872 7.296 -19.432 1.00 72.50 87 TRP A CA 1
ATOM 707 C C . TRP A 1 87 ? 6.903 6.346 -20.049 1.00 72.50 87 TRP A C 1
ATOM 709 O O . TRP A 1 87 ? 6.760 5.125 -19.948 1.00 72.50 87 TRP A O 1
ATOM 719 N N . ARG A 1 88 ? 7.981 6.827 -20.728 1.00 82.12 88 ARG A N 1
ATOM 720 C CA . ARG A 1 88 ? 8.920 5.938 -21.443 1.00 82.12 88 ARG A CA 1
ATOM 721 C C . ARG A 1 88 ? 9.625 4.999 -20.450 1.00 82.12 88 ARG A C 1
ATOM 723 O O . ARG A 1 88 ? 9.926 3.854 -20.796 1.00 82.12 88 ARG A O 1
ATOM 730 N N . CYS A 1 89 ? 9.733 5.401 -19.258 1.00 83.81 89 CYS A N 1
ATOM 731 C CA . CYS A 1 89 ? 10.460 4.544 -18.300 1.00 83.81 89 CYS A CA 1
ATOM 732 C C . CYS A 1 89 ? 9.603 3.347 -17.874 1.00 83.81 89 CYS A C 1
ATOM 734 O O . CYS A 1 89 ? 10.131 2.383 -17.316 1.00 83.81 89 CYS A O 1
ATOM 736 N N . LEU A 1 90 ? 8.290 3.314 -18.237 1.00 86.94 90 LEU A N 1
ATOM 737 C CA . LEU A 1 90 ? 7.422 2.187 -17.813 1.00 86.94 90 LEU A CA 1
ATOM 738 C C . LEU A 1 90 ? 7.245 1.178 -18.945 1.00 86.94 90 LEU A C 1
ATOM 740 O O . LEU A 1 90 ? 6.562 0.167 -18.768 1.00 86.94 90 LEU A O 1
ATOM 744 N N . TYR A 1 91 ? 7.895 1.312 -20.087 1.00 86.88 91 TYR A N 1
ATOM 745 C CA . TYR A 1 91 ? 7.614 0.425 -21.242 1.00 86.88 91 TYR A CA 1
ATOM 746 C C . TYR A 1 91 ? 8.531 -0.795 -21.208 1.00 86.88 91 TYR A C 1
ATOM 748 O O . TYR A 1 91 ? 8.202 -1.826 -21.800 1.00 86.88 91 TYR A O 1
ATOM 756 N N . ASP A 1 92 ? 9.626 -0.651 -20.411 1.00 86.81 92 ASP A N 1
ATOM 757 C CA . ASP A 1 92 ? 10.487 -1.853 -20.359 1.00 86.81 92 ASP A CA 1
ATOM 758 C C . ASP A 1 92 ? 10.000 -2.829 -19.270 1.00 86.81 92 ASP A C 1
ATOM 760 O O . ASP A 1 92 ? 9.459 -2.419 -18.241 1.00 86.81 92 ASP A O 1
ATOM 764 N N . PRO A 1 93 ? 10.106 -4.074 -19.523 1.00 83.94 93 PRO A N 1
ATOM 765 C CA . PRO A 1 93 ? 9.686 -5.041 -18.500 1.00 83.94 93 PRO A CA 1
ATOM 766 C C . PRO A 1 93 ? 10.645 -5.046 -17.293 1.00 83.94 93 PRO A C 1
ATOM 768 O O . PRO A 1 93 ? 11.807 -4.648 -17.408 1.00 83.94 93 PRO A O 1
ATOM 771 N N . PRO A 1 94 ? 10.069 -5.352 -16.190 1.00 83.44 94 PRO A N 1
ATOM 772 C CA . PRO A 1 94 ? 10.962 -5.402 -15.021 1.00 83.44 94 PRO A CA 1
ATOM 773 C C . PRO A 1 94 ? 12.004 -6.526 -15.149 1.00 83.44 94 PRO A C 1
ATOM 775 O O . PRO A 1 94 ? 11.792 -7.508 -15.864 1.00 83.44 94 PRO A O 1
ATOM 778 N N . THR A 1 95 ? 13.196 -6.266 -14.600 1.00 80.44 95 THR A N 1
ATOM 779 C CA . THR A 1 95 ? 14.237 -7.320 -14.557 1.00 80.44 95 THR A CA 1
ATOM 780 C C . THR A 1 95 ? 13.829 -8.429 -13.574 1.00 80.44 95 THR A C 1
ATOM 782 O O . THR A 1 95 ? 12.835 -8.305 -12.856 1.00 80.44 95 THR A O 1
ATOM 785 N N . ASP A 1 96 ? 14.391 -9.636 -13.671 1.00 76.38 96 ASP A N 1
ATOM 786 C CA . ASP A 1 96 ? 14.025 -10.796 -12.835 1.00 76.38 96 ASP A CA 1
ATOM 787 C C . ASP A 1 96 ? 13.743 -10.374 -11.380 1.00 76.38 96 ASP A C 1
ATOM 789 O O . ASP A 1 96 ? 14.566 -9.726 -10.731 1.00 76.38 96 ASP A O 1
ATOM 793 N N . HIS A 1 97 ? 12.501 -10.654 -10.969 1.00 71.69 97 HIS A N 1
ATOM 794 C CA . HIS A 1 97 ? 12.120 -10.320 -9.578 1.00 71.69 97 HIS A CA 1
ATOM 795 C C . HIS A 1 97 ? 11.432 -11.527 -8.933 1.00 71.69 97 HIS A C 1
ATOM 797 O O . HIS A 1 97 ? 10.949 -12.428 -9.623 1.00 71.69 97 HIS A O 1
ATOM 803 N N . SER A 1 98 ? 11.551 -11.720 -7.672 1.00 65.56 98 SER A N 1
ATOM 804 C CA . SER A 1 98 ? 11.164 -12.960 -6.953 1.00 65.56 98 SER A CA 1
ATOM 805 C C . SER A 1 98 ? 9.820 -12.766 -6.246 1.00 65.56 98 SER A C 1
ATOM 807 O O . SER A 1 98 ? 9.264 -13.727 -5.711 1.00 65.56 98 SER A O 1
ATOM 809 N N . PHE A 1 99 ? 9.163 -11.519 -6.484 1.00 74.56 99 PHE A N 1
ATOM 810 C CA . PHE A 1 99 ? 7.903 -11.357 -5.726 1.00 74.56 99 PHE A CA 1
ATOM 811 C C . PHE A 1 99 ? 6.700 -11.592 -6.647 1.00 74.56 99 PHE A C 1
ATOM 813 O O . PHE A 1 99 ? 6.599 -11.012 -7.730 1.00 74.56 99 PHE A O 1
ATOM 820 N N . GLU A 1 100 ? 5.919 -12.523 -6.218 1.00 78.06 100 GLU A N 1
ATOM 821 C CA . GLU A 1 100 ? 4.664 -12.774 -6.962 1.00 78.06 100 GLU A CA 1
ATOM 822 C C . GLU A 1 100 ? 3.468 -12.242 -6.155 1.00 78.06 100 GLU A C 1
ATOM 824 O O . GLU A 1 100 ? 3.364 -12.458 -4.946 1.00 78.06 100 GLU A O 1
ATOM 829 N N . MET A 1 101 ? 2.796 -11.512 -6.995 1.00 78.88 101 MET A N 1
ATOM 830 C CA . MET A 1 101 ? 1.601 -10.975 -6.305 1.00 78.88 101 MET A CA 1
ATOM 831 C C . MET A 1 101 ? 0.634 -12.113 -5.935 1.00 78.88 101 MET A C 1
ATOM 833 O O . MET A 1 101 ? 0.360 -13.004 -6.740 1.00 78.88 101 MET A O 1
ATOM 837 N N . PRO A 1 102 ? 0.102 -12.010 -4.633 1.00 83.88 102 PRO A N 1
ATOM 838 C CA . PRO A 1 102 ? -0.824 -13.077 -4.222 1.00 83.88 102 PRO A CA 1
ATOM 839 C C . PRO A 1 102 ? -2.163 -12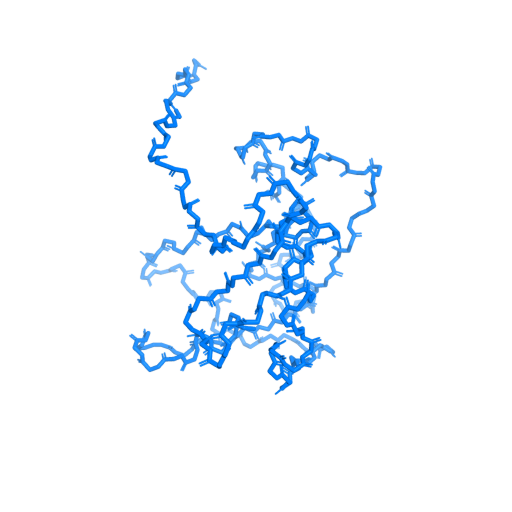.990 -4.972 1.00 83.88 102 PRO A C 1
ATOM 841 O O . PRO A 1 102 ? -2.648 -11.899 -5.280 1.00 83.88 102 PRO A O 1
ATOM 844 N N . ARG A 1 103 ? -2.727 -14.140 -5.335 1.00 85.31 103 ARG A N 1
ATOM 845 C CA . ARG A 1 103 ? -4.021 -14.174 -6.067 1.00 85.31 103 ARG A CA 1
ATOM 846 C C . ARG A 1 103 ? -5.175 -14.369 -5.082 1.00 85.31 103 ARG A C 1
ATOM 848 O O . ARG A 1 103 ? -6.319 -14.557 -5.501 1.00 85.31 103 ARG A O 1
ATOM 855 N N . ILE A 1 104 ? -4.857 -14.170 -3.781 1.00 88.12 104 ILE A N 1
ATOM 856 C CA . ILE A 1 104 ? -5.922 -14.370 -2.777 1.00 88.12 104 ILE A CA 1
ATOM 857 C C . ILE A 1 104 ? -6.608 -13.016 -2.528 1.00 88.12 104 ILE A C 1
ATOM 859 O O . ILE A 1 104 ? -5.955 -11.973 -2.442 1.00 88.12 104 ILE A O 1
ATOM 863 N N . LEU A 1 105 ? -7.968 -13.113 -2.507 1.00 89.06 105 LEU A N 1
ATOM 864 C CA . LEU A 1 105 ? -8.721 -11.861 -2.277 1.00 89.06 105 LEU A CA 1
ATOM 865 C C . LEU A 1 105 ? -8.513 -11.360 -0.839 1.00 89.06 105 LEU A C 1
ATOM 867 O O . LEU A 1 105 ? -8.439 -12.149 0.105 1.00 89.06 105 LEU A O 1
ATOM 871 N N . PRO A 1 106 ? -8.333 -9.998 -0.731 1.00 90.31 106 PRO A N 1
ATOM 872 C CA . PRO A 1 106 ? -8.028 -9.416 0.586 1.00 90.31 106 PRO A CA 1
ATOM 873 C C . PRO A 1 106 ? -9.110 -9.756 1.623 1.00 90.31 106 PRO A C 1
ATOM 875 O O . PRO A 1 106 ? -8.791 -9.914 2.804 1.00 90.31 106 PRO A O 1
ATOM 878 N N . GLY A 1 107 ? -10.377 -9.884 1.256 1.00 89.19 107 GLY A N 1
ATOM 879 C CA . GLY A 1 107 ? -11.471 -10.221 2.199 1.00 89.19 107 GLY A CA 1
ATOM 880 C C . GLY A 1 107 ? -11.339 -11.642 2.755 1.00 89.19 107 GLY A C 1
ATOM 881 O O . GLY A 1 107 ? -11.887 -11.933 3.821 1.00 89.19 107 GLY A O 1
ATOM 882 N N . VAL A 1 108 ? -10.508 -12.530 2.016 1.00 91.31 108 VAL A N 1
ATOM 883 C CA . VAL A 1 108 ? -10.212 -13.893 2.527 1.00 91.31 108 VAL A CA 1
ATOM 884 C C . VAL A 1 108 ? -9.069 -13.836 3.546 1.00 91.31 108 VAL A C 1
ATOM 886 O O . VAL A 1 108 ? -9.059 -14.618 4.500 1.00 91.31 108 VAL A O 1
ATOM 889 N N . VAL A 1 109 ? -8.223 -12.935 3.325 1.00 92.31 109 VAL A N 1
ATOM 890 C CA . VAL A 1 109 ? -7.060 -12.828 4.238 1.00 92.31 109 VAL A CA 1
ATOM 891 C C . VAL A 1 109 ? -7.433 -11.948 5.435 1.00 92.31 109 VAL A C 1
ATOM 893 O O . VAL A 1 109 ? -7.078 -12.277 6.569 1.00 92.31 109 VAL A O 1
ATOM 896 N N . TYR A 1 110 ? -8.157 -10.914 5.112 1.00 91.50 110 TYR A N 1
ATOM 897 C CA . TYR A 1 110 ? -8.529 -9.984 6.200 1.00 91.50 110 TYR A CA 1
ATOM 898 C C . TYR A 1 110 ? -10.048 -9.938 6.379 1.00 91.50 110 TYR A C 1
ATOM 900 O O . TYR A 1 110 ? -10.767 -9.312 5.596 1.00 91.50 110 TYR A O 1
ATOM 908 N N . ARG A 1 111 ? -10.491 -10.577 7.478 1.00 90.19 111 ARG A N 1
ATOM 909 C CA . ARG A 1 111 ? -11.951 -10.584 7.739 1.00 90.19 111 ARG A CA 1
ATOM 910 C C . ARG A 1 111 ? -12.401 -9.243 8.327 1.00 90.19 111 ARG A C 1
ATOM 912 O O . ARG A 1 111 ? -11.580 -8.376 8.634 1.00 90.19 111 ARG A O 1
ATOM 919 N N . GLY A 1 112 ? -13.689 -9.105 8.489 1.00 90.38 112 GLY A N 1
ATOM 920 C CA . GLY A 1 112 ? -14.282 -7.827 8.940 1.00 90.38 112 GLY A CA 1
ATOM 921 C C . GLY A 1 112 ? -13.726 -7.373 10.299 1.00 90.38 112 GLY A C 1
ATOM 922 O O . GLY A 1 112 ? -13.450 -6.186 10.485 1.00 90.38 112 GLY A O 1
ATOM 923 N N . ASP A 1 113 ? -13.528 -8.304 11.183 1.00 92.12 113 ASP A N 1
ATOM 924 C CA . ASP A 1 113 ? -13.035 -7.900 12.524 1.00 92.12 113 ASP A CA 1
ATOM 925 C C . ASP A 1 113 ? -11.614 -7.334 12.444 1.00 92.12 113 ASP A C 1
ATOM 927 O O . ASP A 1 113 ? -11.307 -6.356 13.129 1.00 92.12 113 ASP A O 1
ATOM 931 N N . PHE A 1 114 ? -10.882 -8.081 11.603 1.00 93.50 114 PHE A N 1
ATOM 932 C CA . PHE A 1 114 ? -9.497 -7.597 11.443 1.00 93.50 114 PHE A CA 1
ATOM 933 C C . PHE A 1 114 ? -9.468 -6.205 10.800 1.00 93.50 114 PHE A C 1
ATOM 935 O O . PHE A 1 114 ? -8.674 -5.356 11.211 1.00 93.50 114 PHE A O 1
ATOM 942 N N . GLN A 1 115 ? -10.286 -5.975 9.806 1.00 91.75 115 GLN A N 1
ATOM 943 C CA . GLN A 1 115 ? -10.311 -4.645 9.155 1.00 91.75 115 GLN A CA 1
ATOM 944 C C . GLN A 1 115 ? -10.752 -3.565 10.150 1.00 91.75 115 GLN A C 1
ATOM 946 O O . GLN A 1 115 ? -10.196 -2.465 10.144 1.00 91.75 115 GLN A O 1
ATOM 951 N N . CYS A 1 116 ? -11.670 -3.880 11.081 1.00 92.38 116 CYS A N 1
ATOM 952 C CA . CYS A 1 116 ? -12.125 -2.901 12.090 1.00 92.38 116 CYS A CA 1
ATOM 953 C C . CYS A 1 116 ? -11.002 -2.595 13.087 1.00 92.38 116 CYS A C 1
ATOM 955 O O . CYS A 1 116 ? -10.792 -1.431 13.433 1.00 92.38 116 CYS A O 1
ATOM 957 N N . SER A 1 117 ? -10.357 -3.621 13.459 1.00 92.75 117 SER A N 1
ATOM 958 C CA . SER A 1 117 ? -9.273 -3.423 14.440 1.00 92.75 117 SER A CA 1
ATOM 959 C C . SER A 1 117 ? -8.132 -2.580 13.842 1.00 92.75 117 SER A C 1
ATOM 961 O O . SER A 1 117 ? -7.568 -1.732 14.536 1.00 92.75 117 SER A O 1
ATOM 963 N N . GLU A 1 118 ? -7.903 -2.823 12.571 1.00 89.56 118 GLU A N 1
ATOM 964 C CA . GLU A 1 118 ? -6.753 -2.125 11.954 1.00 89.56 118 GLU A CA 1
ATOM 965 C C . GLU A 1 118 ? -7.128 -0.683 11.597 1.00 89.56 118 GLU A C 1
ATOM 967 O O . GLU A 1 118 ? -6.280 0.207 11.678 1.00 89.56 118 GLU A O 1
ATOM 972 N N . LEU A 1 119 ? -8.380 -0.374 11.277 1.00 86.19 119 LEU A N 1
ATOM 973 C CA . LEU A 1 119 ? -8.754 0.965 10.765 1.00 86.19 119 LEU A CA 1
ATOM 974 C C . LEU A 1 119 ? -9.109 1.892 11.928 1.00 86.19 119 LEU A C 1
ATOM 976 O O . LEU A 1 119 ? -8.842 3.093 11.855 1.00 86.19 119 LEU A O 1
ATOM 980 N N . LEU A 1 120 ? -9.637 1.316 12.946 1.00 87.06 120 LEU A N 1
ATOM 981 C CA . LEU A 1 120 ? -10.172 2.256 13.959 1.00 87.06 120 LEU A CA 1
ATOM 982 C C . LEU A 1 120 ? -9.359 2.115 15.244 1.00 87.06 120 LEU A C 1
ATOM 984 O O . LEU A 1 120 ? -8.718 3.079 15.667 1.00 87.06 120 LEU A O 1
ATOM 988 N N . ARG A 1 121 ? -9.286 0.849 15.889 1.00 86.31 121 ARG A N 1
ATOM 989 C CA . ARG A 1 121 ? -8.489 0.579 17.104 1.00 86.31 121 ARG A CA 1
ATOM 990 C C . ARG A 1 121 ? -8.489 -0.928 17.381 1.00 86.31 121 ARG A C 1
ATOM 992 O O . ARG A 1 121 ? -9.291 -1.677 16.820 1.00 86.31 121 ARG A O 1
ATOM 999 N N . PRO A 1 122 ? -7.486 -1.434 18.195 1.00 90.25 122 PRO A N 1
ATOM 1000 C CA . PRO A 1 122 ? -7.227 -2.875 18.357 1.00 90.25 122 PRO A CA 1
ATOM 1001 C C . PRO A 1 122 ? -8.456 -3.615 18.907 1.00 90.25 122 PRO A C 1
ATOM 1003 O O . PRO A 1 122 ? -8.683 -4.772 18.543 1.00 90.25 122 PRO A O 1
ATOM 1006 N N . ASN A 1 123 ? -9.382 -2.980 19.523 1.00 90.69 123 ASN A N 1
ATOM 1007 C CA . ASN A 1 123 ? -10.516 -3.736 20.112 1.00 90.69 123 ASN A CA 1
ATOM 1008 C C . ASN A 1 123 ? -11.812 -3.475 19.341 1.00 90.69 123 ASN A C 1
ATOM 1010 O O . ASN A 1 123 ? -12.887 -3.879 19.788 1.00 90.69 123 ASN A O 1
ATOM 1014 N N . ALA A 1 124 ? -11.690 -2.827 18.242 1.00 94.19 124 ALA A N 1
ATOM 1015 C CA . ALA A 1 124 ? -12.884 -2.668 17.385 1.00 94.19 124 ALA A CA 1
ATOM 1016 C C . ALA A 1 124 ? -13.246 -3.984 16.684 1.00 94.19 124 ALA A C 1
ATOM 1018 O O . ALA A 1 124 ? -12.376 -4.797 16.364 1.00 94.19 124 ALA A O 1
ATOM 1019 N N . ALA A 1 125 ? -14.625 -4.226 16.560 1.00 94.31 125 ALA A N 1
ATOM 1020 C CA . ALA A 1 125 ? -15.075 -5.489 15.939 1.00 94.31 125 ALA A CA 1
ATOM 1021 C C . ALA A 1 125 ? -16.209 -5.204 14.939 1.00 94.31 125 ALA A C 1
ATOM 1023 O O . ALA A 1 125 ? -16.822 -4.134 14.957 1.00 94.31 125 ALA A O 1
ATOM 1024 N N . LEU A 1 126 ? -16.367 -6.215 14.134 1.00 93.38 126 LEU A N 1
ATOM 1025 C CA . LEU A 1 126 ? -17.436 -6.091 13.112 1.00 93.38 126 LEU A CA 1
ATOM 1026 C C . LEU A 1 126 ? -18.823 -6.202 13.765 1.00 93.38 126 LEU A C 1
ATOM 1028 O O . LEU A 1 126 ? -19.065 -7.072 14.604 1.00 93.38 126 LEU A O 1
ATOM 1032 N N . CYS A 1 127 ? -19.742 -5.271 13.376 1.00 92.00 127 CYS A N 1
ATOM 1033 C CA . CYS A 1 127 ? -21.136 -5.345 13.862 1.00 92.00 127 CYS A CA 1
ATOM 1034 C C . CYS A 1 127 ? -21.945 -6.372 13.064 1.00 92.00 127 CYS A C 1
ATOM 1036 O O . CYS A 1 127 ? -21.690 -6.610 11.883 1.00 92.00 127 CYS A O 1
ATOM 1038 N N . ASP A 1 128 ? -22.879 -7.027 13.706 1.00 90.12 128 ASP A N 1
ATOM 1039 C CA . ASP A 1 128 ? -23.766 -7.989 13.012 1.00 90.12 128 ASP A CA 1
ATOM 1040 C C . ASP A 1 128 ? -24.941 -7.247 12.348 1.00 90.12 128 ASP A C 1
ATOM 1042 O O . ASP A 1 128 ? -25.916 -6.875 13.004 1.00 90.12 128 ASP A O 1
ATOM 1046 N N . THR A 1 129 ? -24.760 -6.832 11.185 1.00 84.56 129 THR A N 1
ATOM 1047 C CA . THR A 1 129 ? -25.824 -6.080 10.476 1.00 84.56 129 THR A CA 1
ATOM 1048 C C . THR A 1 129 ? -26.335 -6.916 9.302 1.00 84.56 129 THR A C 1
ATOM 1050 O O . THR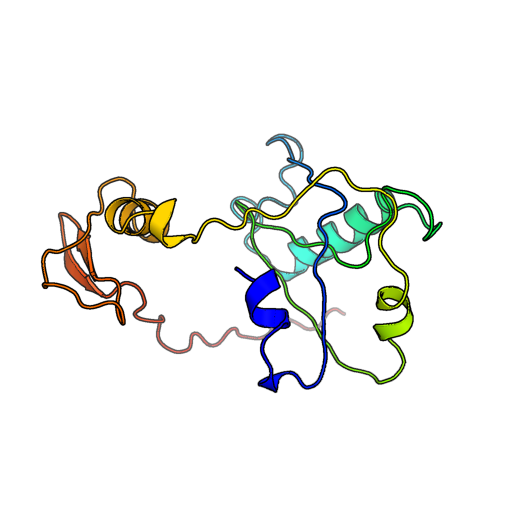 A 1 129 ? -27.126 -6.427 8.492 1.00 84.56 129 THR A O 1
ATOM 1053 N N . GLY A 1 130 ? -26.043 -8.279 9.379 1.00 81.31 130 GLY A N 1
ATOM 1054 C CA . GLY A 1 130 ? -26.388 -9.066 8.173 1.00 81.31 130 GLY A CA 1
ATOM 1055 C C . GLY A 1 130 ? -25.327 -8.914 7.076 1.00 81.31 130 GLY A C 1
ATOM 1056 O O . GLY A 1 130 ? -24.191 -8.510 7.332 1.00 81.31 130 GLY A O 1
ATOM 1057 N N . ILE A 1 131 ? -25.543 -9.489 5.779 1.00 72.69 131 ILE A N 1
ATOM 1058 C CA . ILE A 1 131 ? -24.512 -9.457 4.710 1.00 72.69 131 ILE A CA 1
ATOM 1059 C C . ILE A 1 131 ? -24.639 -8.132 3.944 1.00 72.69 131 ILE A C 1
ATOM 1061 O O . ILE A 1 131 ? -25.541 -7.950 3.123 1.00 72.69 131 ILE A O 1
ATOM 1065 N N . LYS A 1 132 ? -24.037 -7.113 4.454 1.00 77.50 132 LYS A N 1
ATOM 1066 C CA . LYS A 1 132 ? -23.941 -5.823 3.728 1.00 77.50 132 LYS A CA 1
ATOM 1067 C C . LYS A 1 132 ? -22.473 -5.534 3.397 1.00 77.50 132 LYS A C 1
ATOM 1069 O O . LYS A 1 132 ? -21.617 -5.466 4.281 1.00 77.50 132 LYS A O 1
ATOM 1074 N N . CYS A 1 133 ? -22.098 -5.488 2.103 1.00 81.75 133 CYS A N 1
ATOM 1075 C CA . CYS A 1 133 ? -20.673 -5.443 1.691 1.00 81.75 133 CYS A CA 1
ATOM 1076 C C . CYS A 1 133 ? -20.311 -4.038 1.206 1.00 81.75 133 CYS A C 1
ATOM 1078 O O . CYS A 1 133 ? -19.146 -3.776 0.902 1.00 81.75 133 CYS A O 1
ATOM 1080 N N . GLN A 1 134 ? -21.342 -3.154 1.336 1.00 85.06 134 GLN A N 1
ATOM 1081 C CA . GLN A 1 134 ? -21.060 -1.803 0.791 1.00 85.06 134 GLN A CA 1
ATOM 1082 C C . GLN A 1 134 ? -20.318 -0.957 1.830 1.00 85.06 134 GLN A C 1
ATOM 1084 O O . GLN A 1 134 ? -19.419 -0.195 1.468 1.00 85.06 134 GLN A O 1
ATOM 1089 N N . ASN A 1 135 ? -20.855 -1.226 3.072 1.00 85.44 135 ASN A N 1
ATOM 1090 C CA . ASN A 1 135 ? -20.185 -0.419 4.114 1.00 85.44 135 ASN A CA 1
ATOM 1091 C C . ASN A 1 135 ? -19.668 -1.330 5.234 1.00 85.44 135 ASN A C 1
ATOM 1093 O O . ASN A 1 135 ? -20.278 -2.349 5.562 1.00 85.44 135 ASN A O 1
ATOM 1097 N N . LEU A 1 136 ? -18.475 -0.884 5.708 1.00 88.69 136 LEU A N 1
ATOM 1098 C CA . LEU A 1 136 ? -17.935 -1.586 6.893 1.00 88.69 136 LEU A CA 1
ATOM 1099 C C . LEU A 1 136 ? -18.422 -0.895 8.179 1.00 88.69 136 LEU A C 1
ATOM 1101 O O . LEU A 1 136 ? -18.231 0.308 8.370 1.00 88.69 136 LEU A O 1
ATOM 1105 N N . ILE A 1 137 ? -19.121 -1.702 8.963 1.00 92.12 137 ILE A N 1
ATOM 1106 C CA . ILE A 1 137 ? -19.655 -1.126 10.221 1.00 92.12 137 ILE A CA 1
ATOM 1107 C C . ILE A 1 137 ? -18.951 -1.807 11.404 1.00 92.12 137 ILE A C 1
ATOM 1109 O O . ILE A 1 137 ? -18.996 -3.030 11.559 1.00 92.12 137 ILE A O 1
ATOM 1113 N N . CYS A 1 138 ? -18.374 -0.856 12.226 1.00 93.19 138 CYS A N 1
ATOM 1114 C CA . CYS A 1 138 ? -17.544 -1.434 13.299 1.00 93.19 138 CYS A CA 1
ATOM 1115 C C . CYS A 1 138 ? -18.097 -1.012 14.666 1.00 93.19 138 CYS A C 1
ATOM 1117 O O . CYS A 1 138 ? -18.636 0.085 14.825 1.00 93.19 138 CYS A O 1
ATOM 1119 N N . TYR A 1 139 ? -17.940 -1.930 15.612 1.00 93.75 139 TYR A N 1
ATOM 1120 C CA . TYR A 1 139 ? -18.332 -1.629 17.003 1.00 93.75 139 TYR A CA 1
ATOM 1121 C C . TYR A 1 139 ? -17.106 -1.105 17.762 1.00 93.75 139 TYR A C 1
ATOM 1123 O O . TYR A 1 139 ? -16.031 -1.708 17.737 1.00 93.75 139 TYR A O 1
ATOM 1131 N N . VAL A 1 140 ? -17.374 -0.027 18.521 1.00 93.00 140 VAL A N 1
ATOM 1132 C CA . VAL A 1 140 ? -16.338 0.546 19.409 1.00 93.00 140 VAL A CA 1
ATOM 1133 C C . VAL A 1 140 ? -16.962 0.752 20.795 1.00 93.00 140 VAL A C 1
ATOM 1135 O O . VAL A 1 140 ? -18.101 1.207 20.924 1.00 93.00 140 VAL A O 1
ATOM 1138 N N . GLU A 1 141 ? -16.297 0.304 21.920 1.00 88.00 141 GLU A N 1
ATOM 1139 C CA . GLU A 1 141 ? -16.812 0.248 23.303 1.00 88.00 141 GLU A CA 1
ATOM 1140 C C . GLU A 1 141 ? -17.483 1.561 23.711 1.00 88.00 141 GLU A C 1
ATOM 1142 O O . GLU A 1 141 ? -18.580 1.538 24.272 1.00 88.00 141 GLU A O 1
ATOM 1147 N N . ASP A 1 142 ? -17.050 2.712 23.232 1.00 89.00 142 ASP A N 1
ATOM 1148 C CA . ASP A 1 142 ? -17.653 3.970 23.720 1.00 89.00 142 ASP A CA 1
ATOM 1149 C C . ASP A 1 142 ? -18.516 4.623 22.637 1.00 89.00 142 ASP A C 1
ATOM 1151 O O . ASP A 1 142 ? -19.249 5.571 22.926 1.00 89.00 142 ASP A O 1
ATOM 1155 N N . LYS A 1 143 ? -18.650 4.010 21.491 1.00 88.88 143 LYS A N 1
ATOM 1156 C CA . LYS A 1 143 ? -19.373 4.712 20.405 1.00 88.88 143 LYS A CA 1
ATOM 1157 C C . LYS A 1 143 ? -20.418 3.787 19.778 1.00 88.88 143 LYS A C 1
ATOM 1159 O O . LYS A 1 143 ? -21.320 4.262 19.084 1.00 88.88 143 LYS A O 1
ATOM 1164 N N . GLY A 1 144 ? -20.429 2.543 20.259 1.00 90.75 144 GLY A N 1
ATOM 1165 C CA . GLY A 1 144 ? -21.403 1.624 19.626 1.00 90.75 144 GLY A CA 1
ATOM 1166 C C . GLY A 1 144 ? -21.093 1.371 18.145 1.00 90.75 144 GLY A C 1
ATOM 1167 O O . GLY A 1 144 ? -19.952 1.496 17.695 1.00 90.75 144 GLY A O 1
ATOM 1168 N N . CYS A 1 145 ? -22.001 0.917 17.279 1.00 92.06 145 CYS A N 1
ATOM 1169 C CA . CYS A 1 145 ? -21.729 0.531 15.871 1.00 92.06 145 CYS A CA 1
ATOM 1170 C C . CYS A 1 145 ? -21.768 1.779 14.978 1.00 92.06 145 CYS A C 1
ATOM 1172 O O . CYS A 1 145 ? -22.740 2.536 14.981 1.00 92.06 145 CYS A O 1
ATOM 1174 N N . LEU A 1 146 ? -20.600 2.015 14.301 1.00 90.06 146 LEU A N 1
ATOM 1175 C CA . LEU A 1 146 ? -20.549 3.175 13.377 1.00 90.06 146 LEU A CA 1
ATOM 1176 C C . LEU A 1 146 ? -19.980 2.743 12.021 1.00 90.06 146 LEU A C 1
ATOM 1178 O O . LEU A 1 146 ? -19.300 1.720 11.912 1.00 90.06 146 LEU A O 1
ATOM 1182 N N . GLU A 1 147 ? -20.341 3.434 11.101 1.00 86.19 147 GLU A N 1
ATOM 1183 C CA . GLU A 1 147 ? -19.796 3.175 9.743 1.00 86.19 147 GLU A CA 1
ATOM 1184 C C . GLU A 1 147 ? -18.382 3.757 9.618 1.00 86.19 147 GLU A C 1
ATOM 1186 O O . GLU A 1 147 ? -18.108 4.875 10.060 1.00 86.19 147 GLU A O 1
ATOM 1191 N N . VAL A 1 148 ? -17.428 2.841 9.235 1.00 78.06 148 VAL A N 1
ATOM 1192 C CA . VAL A 1 148 ? -16.025 3.267 9.032 1.00 78.06 148 VAL A CA 1
ATOM 1193 C C . VAL A 1 148 ? -15.929 4.114 7.758 1.00 78.06 148 VAL A C 1
ATOM 1195 O O . VAL A 1 148 ? -16.429 3.735 6.696 1.00 78.06 148 VAL A O 1
ATOM 1198 N N . GLY A 1 149 ? -15.614 5.589 7.991 1.00 66.69 149 GLY A N 1
ATOM 1199 C CA . GLY A 1 149 ? -15.478 6.424 6.766 1.00 66.69 149 GLY A CA 1
ATOM 1200 C C . GLY A 1 149 ? -16.208 7.761 6.937 1.00 66.69 149 GLY A C 1
ATOM 1201 O O . GLY A 1 149 ? -16.494 8.430 5.942 1.00 66.69 149 GLY A O 1
ATOM 1202 N N . GLU A 1 150 ? -16.725 8.273 8.194 1.00 50.75 150 GLU A N 1
ATOM 1203 C CA . GLU A 1 150 ? -17.183 9.678 8.015 1.00 50.75 150 GLU A CA 1
ATOM 1204 C C . GLU A 1 150 ? -15.987 10.612 7.810 1.00 50.75 150 GLU A C 1
ATOM 1206 O O . GLU A 1 150 ? -14.999 10.560 8.545 1.00 50.75 150 GLU A O 1
ATOM 1211 N N . ARG A 1 151 ? -15.605 10.885 6.509 1.00 45.31 151 ARG A N 1
ATOM 1212 C CA . ARG A 1 151 ? -14.672 11.948 6.095 1.00 45.31 151 ARG A CA 1
ATOM 1213 C C . ARG A 1 151 ? -14.802 13.186 6.998 1.00 45.31 151 ARG A C 1
ATOM 1215 O O . ARG A 1 151 ? -15.903 13.669 7.267 1.00 45.31 151 ARG A O 1
ATOM 1222 N N . PRO A 1 152 ? -13.734 13.592 7.773 1.00 54.97 152 PRO A N 1
ATOM 1223 C CA . PRO A 1 152 ? -13.844 14.918 8.402 1.00 54.97 152 PRO A CA 1
ATOM 1224 C C . PRO A 1 152 ? -14.230 16.002 7.381 1.00 54.97 152 PRO A C 1
ATOM 1226 O O . PRO A 1 152 ? -14.052 15.827 6.173 1.00 54.97 152 PRO A O 1
ATOM 1229 N N . GLY A 1 153 ? -15.359 16.649 7.510 1.00 50.94 153 GLY A N 1
ATOM 1230 C CA . GLY A 1 153 ? -15.702 17.846 6.711 1.00 50.94 153 GLY A CA 1
ATOM 1231 C C . GLY A 1 153 ? -14.455 18.618 6.255 1.00 50.94 153 GLY A C 1
ATOM 1232 O O . GLY A 1 153 ? -13.328 18.306 6.647 1.00 50.94 153 GLY A O 1
ATOM 1233 N N . VAL A 1 154 ? -14.363 19.082 4.991 1.00 44.06 154 VAL A N 1
ATOM 1234 C CA . VAL A 1 154 ? -13.335 19.886 4.293 1.00 44.06 154 VAL A CA 1
ATOM 1235 C C . VAL A 1 154 ? -12.510 20.683 5.317 1.00 44.06 154 VAL A C 1
ATOM 1237 O O . VAL A 1 154 ? -13.055 21.368 6.186 1.00 44.06 154 VAL A O 1
ATOM 1240 N N . ILE A 1 155 ? -11.342 20.217 5.598 1.00 54.06 155 ILE A N 1
ATOM 1241 C CA . ILE A 1 155 ? -10.394 21.012 6.414 1.00 54.06 155 ILE A CA 1
ATOM 1242 C C . ILE A 1 155 ? -9.531 21.861 5.471 1.00 54.06 155 ILE A C 1
ATOM 1244 O O . ILE A 1 155 ? -9.034 21.382 4.449 1.00 54.06 155 ILE A O 1
ATOM 1248 N N . ASP A 1 156 ? -9.755 23.223 5.358 1.00 43.38 156 ASP A N 1
ATOM 1249 C CA . ASP A 1 156 ? -8.927 24.196 4.610 1.00 43.38 156 ASP A CA 1
ATOM 1250 C C . ASP A 1 156 ? -7.454 24.112 5.049 1.00 43.38 156 ASP A C 1
ATOM 1252 O O . ASP A 1 156 ? -7.120 24.335 6.215 1.00 43.38 156 ASP A O 1
ATOM 1256 N N . GLY A 1 157 ? -6.647 23.563 4.225 1.00 48.72 157 GLY A N 1
ATOM 1257 C CA . GLY A 1 157 ? -5.201 23.267 4.362 1.00 48.72 157 GLY A CA 1
ATOM 1258 C C . GLY A 1 157 ? -4.356 24.535 4.203 1.00 48.72 157 GLY A C 1
ATOM 1259 O O . GLY A 1 157 ? -3.126 24.444 4.177 1.00 48.72 157 GLY A O 1
ATOM 1260 N N . GLY A 1 158 ? -4.859 25.746 4.529 1.00 65.44 158 GLY A N 1
ATOM 1261 C CA . GLY A 1 158 ? -4.110 27.018 4.455 1.00 65.44 158 GLY A CA 1
ATOM 1262 C C . GLY A 1 158 ? -2.730 26.851 3.808 1.00 65.44 158 GLY A C 1
ATOM 1263 O O . GLY A 1 158 ? -2.250 25.735 3.597 1.00 65.44 158 GLY A O 1
ATOM 1264 N N . TRP A 1 159 ? -2.300 27.859 3.006 1.00 55.78 159 TRP A N 1
ATOM 1265 C CA . TRP A 1 159 ? -0.945 27.928 2.408 1.00 55.78 159 TRP A CA 1
ATOM 1266 C C . TRP A 1 159 ? 0.057 28.450 3.445 1.00 55.78 159 TRP A C 1
ATOM 1268 O O . TRP A 1 159 ? -0.281 29.258 4.313 1.00 55.78 159 TRP A O 1
ATOM 1278 N N . GLY A 1 160 ? 1.311 27.772 3.573 1.00 60.53 160 GLY A N 1
ATOM 1279 C CA . GLY A 1 160 ? 2.462 28.278 4.349 1.00 60.53 160 GLY A CA 1
ATOM 1280 C C . GLY A 1 160 ? 3.101 29.513 3.689 1.00 60.53 160 GLY A C 1
ATOM 1281 O O . GLY A 1 160 ? 2.638 29.995 2.653 1.00 60.53 160 GLY A O 1
ATOM 1282 N N . PRO A 1 161 ? 3.797 30.335 4.361 1.00 73.12 161 PRO A N 1
ATOM 1283 C CA . PRO A 1 161 ? 4.446 31.548 3.842 1.00 73.12 161 PRO A CA 1
ATOM 1284 C C . PRO A 1 161 ? 5.369 31.238 2.653 1.00 73.12 161 PRO A C 1
ATOM 1286 O O . PRO A 1 161 ? 5.835 30.107 2.492 1.00 73.12 161 PRO A O 1
ATOM 1289 N N . TRP A 1 162 ? 5.408 32.210 1.671 1.00 47.12 162 TRP A N 1
ATOM 1290 C CA . TRP A 1 162 ? 6.273 32.113 0.472 1.00 47.12 162 TRP A CA 1
ATOM 1291 C C . TRP A 1 162 ? 7.753 32.133 0.886 1.00 47.12 162 TRP A C 1
ATOM 1293 O O . TRP A 1 162 ? 8.143 32.813 1.838 1.00 47.12 162 TRP A O 1
ATOM 1303 N N . SER A 1 163 ? 8.532 31.132 0.335 1.00 64.69 163 SER A N 1
ATOM 1304 C CA . SER A 1 163 ? 9.977 31.117 0.678 1.00 64.69 163 SER A CA 1
ATOM 1305 C C . SER A 1 163 ? 10.704 32.308 0.037 1.00 64.69 163 SER A C 1
ATOM 1307 O O . SER A 1 163 ? 10.396 32.719 -1.084 1.00 64.69 163 SER A O 1
ATOM 1309 N N . THR A 1 164 ? 11.267 33.328 0.900 1.00 56.84 164 THR A N 1
ATOM 1310 C CA . THR A 1 164 ? 12.157 34.417 0.436 1.00 56.84 164 THR A CA 1
ATOM 1311 C C . THR A 1 164 ? 13.432 33.835 -0.193 1.00 56.84 164 THR A C 1
ATOM 1313 O O . THR A 1 164 ? 13.883 32.746 0.169 1.00 56.84 164 THR A O 1
#

Foldseek 3Di:
DVQVVQCDPVVVDRAGDDDLDDDDDDCVVCQLQCVNVVDPVSNVVVVVVVCVVQADPDLQDSRHDDDDFADNNTHDDDDPPDDPPSCVSRPDDHHDGDDDDDPDDVCVVAPLQNVQCVQPHVRKGFDPPDPDPPWTWIQDPVPGTDTRDPPDPDDPPDDDDDDD

InterPro domains:
  IPR024079 Metallopeptidase, catalytic domain superfamily [G3DSA:3.40.390.10] (1-71)

Organism: Ignelater luminosus (NCBI:txid2038154)

pLDDT: mean 76.14, std 16.13, range [28.67, 94.31]

Secondary structure (DSSP, 8-state):
-HHHHHT-GGGSS----------PPPGGGTTS-TTT---HHHHHHHHHHHHHHHS-S-TTSTT--S-----SSS---------TTS-GGGSSPPP--------S-HHHHS-HHHHHHHHT-TT-EE----S--SS-EEEETTTEEEETT---------PPPP--